Protein AF-A0A9N8ZQK0-F1 (afdb_monomer)

Radius of gyration: 20.4 Å; Cα contacts (8 Å, |Δi|>4): 125; chains: 1; bounding box: 47×30×60 Å

pLDDT: mean 81.69, std 15.4, range [37.31, 96.0]

InterPro domains:
  IPR012337 Ribonuclease H-like superfamily [SSF53098] (18-132)

Foldseek 3Di:
DVVVVVCVVPDPPLQPFQDAPPDDVLLVQLVVLLVCLVCVVVLLVVLVVCVVPDVVSVVVNVVCDPQVNLVSLLSNQVSVLVNVLNVQSRDPGDGPVNNVVSVVVSVVLCQQAPPDDPVGDRCHGPRNNVVCVVVVHDPVPHDDD

Nearest PDB structures (foldseek):
  2wu5-assembly1_H  TM=5.780E-01  e=5.320E+00  Escherichia coli
  2ap3-assembly1_A  TM=3.162E-01  e=5.622E+00  Staphylococcus aureus subsp. aureus MW2
  1i4t-assembly2_A-2  TM=3.809E-01  e=9.776E+00  Homo sapiens

Sequence (145 aa):
WYQLKQIQENSEYSDLNILNIVETRWLSWANVINNFHQIIEDVHSALIQHSDNNPIAKFLADSLDTEFYIFTKFLADILGTISSMIKIFQSDYVTLSETRHQLSMIIETITSDFIGTEFFEPYYGNHLSKFMNENLLTSSDLPED

Solvent-accessible surface area (backbone atoms only — not comparable to full-atom values): 8187 Å² total; per-residue (Å²): 116,76,64,62,57,53,49,61,76,68,44,97,54,81,74,52,65,59,78,57,64,89,79,54,74,60,50,58,49,28,51,53,42,48,52,46,63,71,45,47,65,61,52,40,54,53,23,55,76,40,22,92,85,29,71,65,33,31,54,52,34,71,61,64,37,72,64,50,51,50,52,44,25,44,51,30,34,56,31,46,54,51,37,55,54,52,52,55,53,44,38,98,78,34,38,58,69,57,50,52,52,52,50,50,52,51,51,51,47,50,30,47,26,72,65,27,56,100,90,39,78,42,65,40,35,73,53,32,35,49,51,30,61,78,68,75,53,55,82,87,72,50,88,80,135

Organism: NCBI:txid1117310

Mean predicted aligned error: 9.12 Å

Secondary structure (DSSP, 8-state):
-HHHHHHHHH-S-TT-PPPP----HHHHHHHHHHHHHHHHHHHHHHHHHHTTT-HHHHHHHHHS-HHHHHHHHHHHHHHHHHHHHHHHHTSS---HHHHHHHHHHHHHHHIIIII-BTTB-----HHHHHHHHHTT--GGGSPP-

Structure (mmCIF, N/CA/C/O backbone):
data_AF-A0A9N8ZQK0-F1
#
_entry.id   AF-A0A9N8ZQK0-F1
#
loop_
_atom_site.group_PDB
_atom_site.id
_atom_site.type_symbol
_atom_site.label_atom_id
_atom_site.label_alt_id
_atom_site.label_comp_id
_atom_site.label_asym_id
_atom_site.label_entity_id
_atom_site.label_seq_id
_atom_site.pdbx_PDB_ins_code
_atom_site.Cartn_x
_atom_site.Cartn_y
_atom_site.Cartn_z
_atom_site.occupancy
_atom_site.B_iso_or_equiv
_atom_site.auth_seq_id
_atom_site.auth_comp_id
_atom_site.auth_asym_id
_atom_site.auth_atom_id
_atom_site.pdbx_PDB_model_num
ATOM 1 N N . TRP A 1 1 ? -19.717 11.880 19.229 1.00 43.66 1 TRP A N 1
ATOM 2 C CA . TRP A 1 1 ? -18.973 11.545 20.462 1.00 43.66 1 TRP A CA 1
ATOM 3 C C . TRP A 1 1 ? -19.832 11.560 21.732 1.00 43.66 1 TRP A C 1
ATOM 5 O O . TRP A 1 1 ? -19.877 10.529 22.386 1.00 43.66 1 TRP A O 1
ATOM 15 N N . TYR A 1 2 ? -20.578 12.626 22.066 1.00 37.31 2 TYR A N 1
ATOM 16 C CA . TYR A 1 2 ? -21.385 12.683 23.310 1.00 37.31 2 TYR A CA 1
ATOM 17 C C . TYR A 1 2 ? -22.572 11.689 23.361 1.00 37.31 2 TYR A C 1
ATOM 19 O O . TYR A 1 2 ? -22.885 11.146 24.414 1.00 37.31 2 TYR A O 1
ATOM 27 N N . GLN A 1 3 ? -23.189 11.386 22.213 1.00 49.03 3 GLN A N 1
ATOM 28 C CA . GLN A 1 3 ? -24.361 10.499 22.140 1.00 49.03 3 GLN A CA 1
ATOM 29 C C . GLN A 1 3 ? -24.028 9.008 22.320 1.00 49.03 3 GLN A C 1
ATOM 31 O O . GLN A 1 3 ? -24.799 8.296 22.945 1.00 49.03 3 GLN A O 1
ATOM 36 N N . LEU A 1 4 ? -22.870 8.528 21.849 1.00 45.41 4 LEU A N 1
ATOM 37 C CA . LEU A 1 4 ? -22.491 7.109 21.985 1.00 45.41 4 LEU A CA 1
ATOM 38 C C . LEU A 1 4 ? -22.172 6.727 23.437 1.00 45.41 4 LEU A C 1
ATOM 40 O O . LEU A 1 4 ? -22.559 5.654 23.889 1.00 45.41 4 LEU A O 1
ATOM 44 N N . LYS A 1 5 ? -21.529 7.632 24.187 1.00 44.53 5 LYS A N 1
ATOM 45 C CA . LYS A 1 5 ? -21.224 7.421 25.608 1.00 44.53 5 LYS A CA 1
ATOM 46 C C . LYS A 1 5 ? -22.501 7.363 26.460 1.00 44.53 5 LYS A C 1
ATOM 48 O O . LYS A 1 5 ? -22.628 6.479 27.296 1.00 44.53 5 LYS A O 1
ATOM 53 N N . GLN A 1 6 ? -23.484 8.221 26.166 1.00 53.09 6 GLN A N 1
ATOM 54 C CA . GLN A 1 6 ? -24.805 8.180 26.809 1.00 53.09 6 GLN A CA 1
ATOM 55 C C . GLN A 1 6 ? -25.624 6.936 26.444 1.00 53.09 6 GLN A C 1
ATOM 57 O O . GLN A 1 6 ? -26.391 6.462 27.274 1.00 53.09 6 GLN A O 1
ATOM 62 N N . ILE A 1 7 ? -25.485 6.400 25.227 1.00 54.41 7 ILE A N 1
ATOM 63 C CA . ILE A 1 7 ? -26.158 5.152 24.835 1.00 54.41 7 ILE A CA 1
ATOM 64 C C . ILE A 1 7 ? -25.588 3.972 25.629 1.00 54.41 7 ILE A C 1
ATOM 66 O O . ILE A 1 7 ? -26.358 3.156 26.114 1.00 54.41 7 ILE A O 1
ATOM 70 N N . GLN A 1 8 ? -24.269 3.926 25.831 1.00 50.47 8 GLN A N 1
ATOM 71 C CA . GLN A 1 8 ? -23.611 2.859 26.589 1.00 50.47 8 GLN A CA 1
ATOM 72 C C . GLN A 1 8 ? -23.854 2.951 28.107 1.00 50.47 8 GLN A C 1
ATOM 74 O O . GLN A 1 8 ? -24.003 1.923 28.758 1.00 50.47 8 GLN A O 1
ATOM 79 N N . GLU A 1 9 ? -23.908 4.159 28.677 1.00 53.94 9 GLU A N 1
ATOM 80 C CA . GLU A 1 9 ? -24.176 4.366 30.112 1.00 53.94 9 GLU A CA 1
ATOM 81 C C . GLU A 1 9 ? -25.656 4.142 30.484 1.00 53.94 9 GLU A C 1
ATOM 83 O O . GLU A 1 9 ? -25.944 3.792 31.625 1.00 53.94 9 GLU A O 1
ATOM 88 N N . ASN A 1 10 ? -26.584 4.299 29.528 1.00 54.56 10 ASN A N 1
ATOM 89 C CA . ASN A 1 10 ? -28.026 4.119 29.748 1.00 54.56 10 ASN A CA 1
ATOM 90 C C . ASN A 1 10 ? -28.590 2.793 29.208 1.00 54.56 10 ASN A C 1
ATOM 92 O O . ASN A 1 10 ? -29.762 2.499 29.443 1.00 54.56 10 ASN A O 1
ATOM 96 N N . SER A 1 11 ? -27.819 2.004 28.456 1.00 48.56 11 SER A N 1
ATOM 97 C CA . SER A 1 11 ? -28.284 0.698 27.993 1.00 48.56 11 SER A CA 1
ATOM 98 C C . SER A 1 11 ? -28.005 -0.362 29.053 1.00 48.56 11 SER A C 1
ATOM 100 O O . SER A 1 11 ? -26.848 -0.674 29.319 1.00 48.56 11 SER A O 1
ATOM 102 N N . GLU A 1 12 ? -29.049 -1.008 29.571 1.00 50.06 12 GLU A N 1
ATOM 103 C CA . GLU A 1 12 ? -28.954 -2.234 30.388 1.00 50.06 12 GLU A CA 1
ATOM 104 C C . GLU A 1 12 ? -28.391 -3.448 29.608 1.00 50.06 12 GLU A C 1
ATOM 106 O O . GLU A 1 12 ? -28.382 -4.569 30.108 1.00 50.06 12 GLU A O 1
ATOM 111 N N . TYR A 1 13 ? -27.910 -3.241 28.379 1.00 50.16 13 TYR A N 1
ATOM 112 C CA . TYR A 1 13 ? -27.525 -4.276 27.431 1.00 50.16 13 TYR A CA 1
ATOM 113 C C . TYR A 1 13 ? -26.040 -4.140 27.076 1.00 50.16 13 TYR A C 1
ATOM 115 O O . TYR A 1 13 ? -25.676 -3.483 26.100 1.00 50.16 13 TYR A O 1
ATOM 123 N N . SER A 1 14 ? -25.175 -4.815 27.839 1.00 49.00 14 SER A N 1
ATOM 124 C CA . SER A 1 14 ? -23.782 -5.087 27.434 1.00 49.00 14 SER A CA 1
ATOM 125 C C . SER A 1 14 ? -23.685 -5.860 26.110 1.00 49.00 14 SER A C 1
ATOM 127 O O . SER A 1 14 ? -22.626 -5.883 25.486 1.00 49.00 14 SER A O 1
ATOM 129 N N . ASP A 1 15 ? -24.806 -6.443 25.679 1.00 50.56 15 ASP A N 1
ATOM 130 C CA . ASP A 1 15 ? -24.928 -7.403 24.582 1.00 50.56 15 ASP A CA 1
ATOM 131 C C . ASP A 1 15 ? -25.519 -6.772 23.306 1.00 50.56 15 ASP A C 1
ATOM 133 O O . ASP A 1 15 ? -26.081 -7.459 22.452 1.00 50.56 15 ASP A O 1
ATOM 137 N N . LEU A 1 16 ? -25.439 -5.443 23.171 1.00 50.22 16 LEU A N 1
ATOM 138 C CA . LEU A 1 16 ? -25.801 -4.748 21.934 1.00 50.22 16 LEU A CA 1
ATOM 139 C C . LEU A 1 16 ? -24.866 -5.192 20.798 1.00 50.22 16 LEU A C 1
ATOM 141 O O . LEU A 1 16 ? -23.731 -4.728 20.691 1.00 50.22 16 LEU A O 1
ATOM 145 N N . ASN A 1 17 ? -25.375 -6.093 19.957 1.00 52.97 17 ASN A N 1
ATOM 146 C CA . ASN A 1 17 ? -24.695 -6.597 18.769 1.00 52.97 17 ASN A CA 1
ATOM 147 C C . ASN A 1 17 ? -24.764 -5.563 17.638 1.00 52.97 17 ASN A C 1
ATOM 149 O O . ASN A 1 17 ? -25.846 -5.088 17.276 1.00 52.97 17 ASN A O 1
ATOM 153 N N . ILE A 1 18 ? -23.611 -5.231 17.060 1.00 56.91 18 ILE A N 1
ATOM 154 C CA . ILE A 1 18 ? -23.534 -4.410 15.847 1.00 56.91 18 ILE A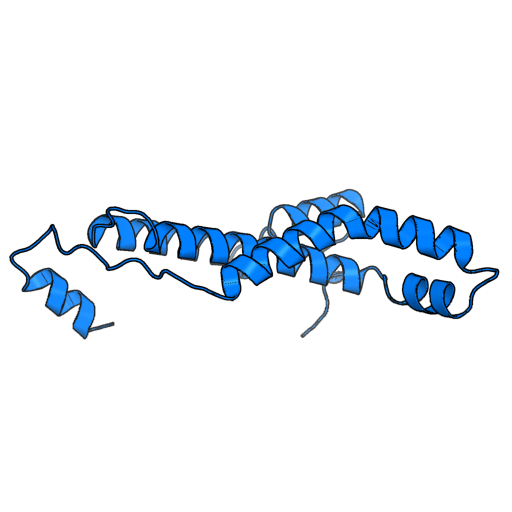 CA 1
ATOM 155 C C . ILE A 1 18 ? -23.920 -5.284 14.644 1.00 56.91 18 ILE A C 1
ATOM 157 O O . ILE A 1 18 ? -23.420 -6.394 14.495 1.00 56.91 18 ILE A O 1
ATOM 161 N N . LEU A 1 19 ? -24.824 -4.798 13.789 1.00 52.31 19 LEU A N 1
ATOM 162 C CA . LEU A 1 19 ? -25.199 -5.473 12.540 1.00 52.31 19 LEU A CA 1
ATOM 163 C C . LEU A 1 19 ? -24.041 -5.433 11.529 1.00 52.31 19 LEU A C 1
ATOM 165 O O . LEU A 1 19 ? -23.492 -4.362 11.264 1.00 52.31 19 LEU A O 1
ATOM 169 N N . ASN A 1 20 ? -23.732 -6.586 10.925 1.00 55.59 20 ASN A N 1
ATOM 170 C CA . ASN A 1 20 ? -22.669 -6.743 9.929 1.00 55.59 20 ASN A CA 1
ATOM 171 C C . ASN A 1 20 ? -22.806 -5.766 8.751 1.00 55.59 20 ASN A C 1
ATOM 173 O O . ASN A 1 20 ? -23.863 -5.651 8.125 1.00 55.59 20 ASN A O 1
ATOM 177 N N . ILE A 1 21 ? -21.697 -5.124 8.381 1.00 59.28 21 ILE A N 1
ATOM 178 C CA . ILE A 1 21 ? -21.609 -4.283 7.180 1.00 59.28 21 ILE A CA 1
ATOM 179 C C . ILE A 1 21 ? -21.304 -5.188 5.978 1.00 59.28 21 ILE A C 1
ATOM 181 O O . ILE A 1 21 ? -20.148 -5.458 5.679 1.00 59.28 21 ILE A O 1
ATOM 185 N N . VAL A 1 22 ? -22.328 -5.699 5.294 1.00 53.78 22 VAL A N 1
ATOM 186 C CA . VAL A 1 22 ? -22.175 -6.825 4.344 1.00 53.78 22 VAL A CA 1
ATOM 187 C C . VAL A 1 22 ? -21.419 -6.469 3.052 1.00 53.78 22 VAL A C 1
ATOM 189 O O . VAL A 1 22 ? -20.819 -7.346 2.440 1.00 53.78 22 VAL A O 1
ATOM 192 N N . GLU A 1 23 ? -21.339 -5.197 2.657 1.00 56.91 23 GLU A N 1
ATOM 193 C CA . GLU A 1 23 ? -20.611 -4.804 1.445 1.00 56.91 23 GLU A CA 1
ATOM 194 C C . GLU A 1 23 ? -19.816 -3.520 1.648 1.00 56.91 23 GLU A C 1
ATOM 196 O O . GLU A 1 23 ? -20.375 -2.443 1.858 1.00 56.91 23 GLU A O 1
ATOM 201 N N . THR A 1 24 ? -18.493 -3.606 1.518 1.00 64.75 24 THR A N 1
ATOM 202 C CA . THR A 1 24 ? -17.660 -2.410 1.425 1.00 64.75 24 THR A CA 1
ATOM 203 C C . THR A 1 24 ? -16.790 -2.492 0.179 1.00 64.75 24 THR A C 1
ATOM 205 O O . THR A 1 24 ? -15.950 -3.376 0.014 1.00 64.75 24 THR A O 1
ATOM 208 N N . ARG A 1 25 ? -16.972 -1.523 -0.724 1.00 76.06 25 ARG A N 1
ATOM 209 C CA . ARG A 1 25 ? -16.080 -1.313 -1.878 1.00 76.06 25 ARG A CA 1
ATOM 210 C C . ARG A 1 25 ? -14.610 -1.241 -1.438 1.00 76.06 25 ARG A C 1
ATOM 212 O O . ARG A 1 25 ? -13.734 -1.702 -2.157 1.00 76.06 25 ARG A O 1
ATOM 219 N N . TRP A 1 26 ? -14.372 -0.757 -0.223 1.00 76.44 26 TRP A N 1
ATOM 220 C CA . TRP A 1 26 ? -13.079 -0.698 0.450 1.00 76.44 26 TRP A CA 1
ATOM 221 C C . TRP A 1 26 ? -12.351 -2.044 0.560 1.00 76.44 26 TRP A C 1
ATOM 223 O O . TRP A 1 26 ? -11.153 -2.082 0.305 1.00 76.44 26 TRP A O 1
ATOM 233 N N . LEU A 1 27 ? -13.038 -3.157 0.850 1.00 80.44 27 LEU A N 1
ATOM 234 C CA . LEU A 1 27 ? -12.392 -4.480 0.887 1.00 80.44 27 LEU A CA 1
ATOM 235 C C . LEU A 1 27 ? -11.958 -4.952 -0.501 1.00 80.44 27 LEU A C 1
ATOM 237 O O . LEU A 1 27 ? -10.882 -5.524 -0.662 1.00 80.44 27 LEU A O 1
ATOM 241 N N . SER A 1 28 ? -12.776 -4.680 -1.520 1.00 83.00 28 SER A N 1
ATOM 242 C CA . SER A 1 28 ? -12.391 -4.961 -2.904 1.00 83.00 28 SER A CA 1
ATOM 243 C C . SER A 1 28 ? -11.167 -4.139 -3.308 1.00 83.00 28 SER A C 1
ATOM 245 O O . SER A 1 28 ? -10.274 -4.669 -3.960 1.00 83.00 28 SER A O 1
ATOM 247 N N . TRP A 1 29 ? -11.114 -2.865 -2.918 1.00 83.88 29 TRP A N 1
ATOM 248 C CA . TRP A 1 29 ? -9.978 -1.985 -3.194 1.00 83.88 29 TRP A CA 1
ATOM 249 C C . TRP A 1 29 ? -8.712 -2.445 -2.476 1.00 83.88 29 TRP A C 1
ATOM 251 O O . TRP A 1 29 ? -7.666 -2.546 -3.112 1.00 83.88 29 TRP A O 1
ATOM 261 N N . ALA A 1 30 ? -8.817 -2.805 -1.194 1.00 86.00 30 ALA A N 1
ATOM 262 C CA . ALA A 1 30 ? -7.705 -3.360 -0.432 1.00 86.00 30 ALA A CA 1
ATOM 263 C C . ALA A 1 30 ? -7.129 -4.609 -1.110 1.00 86.00 30 ALA A C 1
ATOM 265 O O . ALA A 1 30 ? -5.919 -4.710 -1.272 1.00 86.00 30 ALA A O 1
ATOM 266 N N . ASN A 1 31 ? -7.981 -5.515 -1.598 1.00 85.69 31 ASN A N 1
ATOM 267 C CA . ASN A 1 31 ? -7.526 -6.698 -2.330 1.00 85.69 31 ASN A CA 1
ATOM 268 C C . ASN A 1 31 ? -6.843 -6.351 -3.661 1.00 85.69 31 ASN A C 1
ATOM 270 O O . ASN A 1 31 ? -5.798 -6.918 -3.973 1.00 85.69 31 ASN A O 1
ATOM 274 N N . VAL A 1 32 ? -7.414 -5.435 -4.450 1.00 88.00 32 VAL A N 1
ATOM 275 C CA . VAL A 1 32 ? -6.839 -5.033 -5.746 1.00 88.00 32 VAL A CA 1
ATOM 276 C C . VAL A 1 32 ? -5.459 -4.410 -5.558 1.00 88.00 32 VAL A C 1
ATOM 278 O O . VAL A 1 32 ? -4.514 -4.836 -6.217 1.00 88.00 32 VAL A O 1
ATOM 281 N N . ILE A 1 33 ? -5.325 -3.458 -4.634 1.00 88.94 33 ILE A N 1
ATOM 282 C CA . ILE A 1 33 ? -4.043 -2.811 -4.340 1.00 88.94 33 ILE A CA 1
ATOM 283 C C . ILE A 1 33 ? -3.051 -3.810 -3.743 1.00 88.94 33 ILE A C 1
ATOM 285 O O . ILE A 1 33 ? -1.891 -3.823 -4.153 1.00 88.94 33 ILE A O 1
ATOM 289 N N . ASN A 1 34 ? -3.505 -4.693 -2.845 1.00 88.00 34 ASN A N 1
ATOM 290 C CA . ASN A 1 34 ? -2.658 -5.736 -2.274 1.00 88.00 34 ASN A CA 1
ATOM 291 C C . ASN A 1 34 ? -2.067 -6.663 -3.347 1.00 88.00 34 ASN A C 1
ATOM 293 O O . ASN A 1 34 ? -0.903 -7.042 -3.280 1.00 88.00 34 ASN A O 1
ATOM 297 N N . ASN A 1 35 ? -2.864 -7.027 -4.349 1.00 88.19 35 ASN A N 1
ATOM 298 C CA . ASN A 1 35 ? -2.387 -7.845 -5.461 1.00 88.19 35 ASN A CA 1
ATOM 299 C C . ASN A 1 35 ? -1.459 -7.045 -6.377 1.00 88.19 35 ASN A C 1
ATOM 301 O O . ASN A 1 35 ? -0.434 -7.558 -6.816 1.00 88.19 35 ASN A O 1
ATOM 305 N N . PHE A 1 36 ? -1.810 -5.789 -6.655 1.00 89.44 36 PHE A N 1
ATOM 306 C CA . PHE A 1 36 ? -1.038 -4.933 -7.543 1.00 89.44 36 PHE A CA 1
ATOM 307 C C . PHE A 1 36 ? 0.386 -4.697 -7.022 1.00 89.44 36 PHE A C 1
ATOM 309 O O . PHE A 1 36 ? 1.337 -4.919 -7.768 1.00 89.44 36 PHE A O 1
ATOM 316 N N . HIS A 1 37 ? 0.568 -4.347 -5.740 1.00 89.50 37 HIS A N 1
ATOM 317 C CA . HIS A 1 37 ? 1.915 -4.089 -5.197 1.00 89.50 37 HIS A CA 1
ATOM 318 C C . HIS A 1 37 ? 2.816 -5.331 -5.141 1.00 89.50 37 HIS A C 1
ATOM 320 O O . HIS A 1 37 ? 4.034 -5.173 -5.048 1.00 89.50 37 HIS A O 1
ATOM 326 N N . GLN A 1 38 ? 2.240 -6.539 -5.185 1.00 88.56 38 GLN A N 1
ATOM 327 C CA . GLN A 1 38 ? 2.994 -7.795 -5.219 1.00 88.56 38 GLN A CA 1
ATOM 328 C C . GLN A 1 38 ? 3.538 -8.102 -6.612 1.00 88.56 38 GLN A C 1
ATOM 330 O O . GLN A 1 38 ? 4.610 -8.681 -6.724 1.00 88.56 38 GLN A O 1
ATOM 335 N N . ILE A 1 39 ? 2.808 -7.723 -7.665 1.00 91.50 39 ILE A N 1
ATOM 336 C CA . ILE A 1 39 ? 3.176 -8.048 -9.051 1.00 91.50 39 ILE A CA 1
ATOM 337 C C . ILE A 1 39 ? 3.887 -6.898 -9.771 1.00 91.50 39 ILE A C 1
ATOM 339 O O . ILE A 1 39 ? 4.394 -7.087 -10.872 1.00 91.50 39 ILE A O 1
ATOM 343 N N . ILE A 1 40 ? 3.894 -5.690 -9.200 1.00 92.25 40 ILE A N 1
ATOM 344 C CA . ILE A 1 40 ? 4.348 -4.482 -9.902 1.00 92.25 40 ILE A CA 1
ATOM 345 C C . ILE A 1 40 ? 5.834 -4.522 -10.289 1.00 92.25 40 ILE A C 1
ATOM 347 O O . ILE A 1 40 ? 6.204 -3.990 -11.330 1.00 92.25 40 ILE A O 1
ATOM 351 N N . GLU A 1 41 ? 6.687 -5.191 -9.513 1.00 89.94 41 GLU A N 1
ATOM 352 C CA . GLU A 1 41 ? 8.114 -5.366 -9.833 1.00 89.94 41 GLU A CA 1
ATOM 353 C C . GLU A 1 41 ? 8.327 -6.307 -11.026 1.00 89.94 41 GLU A C 1
ATOM 355 O O . GLU A 1 41 ? 9.121 -6.008 -11.923 1.00 89.94 41 GLU A O 1
ATOM 360 N N . ASP A 1 42 ? 7.556 -7.394 -11.096 1.00 92.62 42 ASP A N 1
ATOM 361 C CA . ASP A 1 42 ? 7.559 -8.309 -12.241 1.00 92.62 42 ASP A CA 1
ATOM 362 C C . ASP A 1 42 ? 7.035 -7.608 -13.502 1.00 92.62 42 ASP A C 1
ATOM 364 O O . ASP A 1 42 ? 7.612 -7.733 -14.586 1.00 92.62 42 ASP A O 1
ATOM 368 N N . VAL A 1 43 ? 5.960 -6.822 -13.356 1.00 92.56 43 VAL A N 1
ATOM 369 C CA . VAL A 1 43 ? 5.398 -6.009 -14.443 1.00 92.56 43 VAL A CA 1
ATOM 370 C C . VAL A 1 43 ? 6.427 -4.998 -14.940 1.00 92.56 43 VAL A C 1
ATOM 372 O O . VAL A 1 43 ? 6.656 -4.917 -16.145 1.00 92.56 43 VAL A O 1
ATOM 375 N N . HIS A 1 44 ? 7.084 -4.262 -14.042 1.00 94.50 44 HIS A N 1
ATOM 376 C CA . HIS A 1 44 ? 8.105 -3.288 -14.418 1.00 94.50 44 HIS A CA 1
ATOM 377 C C . HIS A 1 44 ? 9.283 -3.958 -15.135 1.00 94.50 44 HIS A C 1
ATOM 379 O O . HIS A 1 44 ? 9.694 -3.511 -16.206 1.00 94.50 44 HIS A O 1
ATOM 385 N N . SER A 1 45 ? 9.757 -5.093 -14.620 1.00 93.38 45 SER A N 1
ATOM 386 C CA . SER A 1 45 ? 10.819 -5.879 -15.255 1.00 93.38 45 SER A CA 1
ATOM 387 C C . SER A 1 45 ? 10.449 -6.299 -16.681 1.00 93.38 45 SER A C 1
ATOM 389 O O . SER A 1 45 ? 11.262 -6.169 -17.599 1.00 93.38 45 SER A O 1
ATOM 391 N N . ALA A 1 46 ? 9.211 -6.752 -16.898 1.00 94.69 46 ALA A N 1
ATOM 392 C CA . ALA A 1 46 ? 8.712 -7.091 -18.229 1.00 94.69 46 ALA A CA 1
ATOM 393 C C . ALA A 1 46 ? 8.607 -5.859 -19.148 1.00 94.69 46 ALA A C 1
ATOM 395 O O . ALA A 1 46 ? 8.945 -5.936 -20.330 1.00 94.69 46 ALA A O 1
ATOM 396 N N . LEU A 1 47 ? 8.179 -4.707 -18.622 1.00 95.50 47 LEU A N 1
ATOM 397 C CA . LEU A 1 47 ? 8.110 -3.457 -19.385 1.00 95.50 47 LEU A CA 1
ATOM 398 C C . LEU A 1 47 ? 9.500 -2.998 -19.845 1.00 95.50 47 LEU A C 1
ATOM 400 O O . LEU A 1 47 ? 9.667 -2.672 -21.022 1.00 95.50 47 LEU A O 1
ATOM 404 N N . ILE A 1 48 ? 10.507 -3.055 -18.965 1.00 94.69 48 ILE A N 1
ATOM 405 C CA . ILE A 1 48 ? 11.901 -2.719 -19.294 1.00 94.69 48 ILE A CA 1
ATOM 406 C C . ILE A 1 48 ? 12.416 -3.611 -20.429 1.00 94.69 48 ILE A C 1
ATOM 408 O O . ILE A 1 48 ? 12.967 -3.096 -21.401 1.00 94.69 48 ILE A O 1
ATOM 412 N N . GLN A 1 49 ? 12.175 -4.926 -20.367 1.00 94.94 49 GLN A N 1
ATOM 413 C CA . GLN A 1 49 ? 12.607 -5.879 -21.404 1.00 94.94 49 GLN A CA 1
ATOM 414 C C . GLN A 1 49 ? 12.052 -5.564 -22.802 1.00 94.94 49 GLN A C 1
ATOM 416 O O . GLN A 1 49 ? 12.664 -5.918 -23.811 1.00 94.94 49 GLN A O 1
ATOM 421 N N . HIS A 1 50 ? 10.896 -4.904 -22.879 1.00 92.56 50 HIS A N 1
ATOM 422 C CA . HIS A 1 50 ? 10.241 -4.554 -24.138 1.00 92.56 50 HIS A CA 1
ATOM 423 C C . HIS A 1 50 ? 10.382 -3.074 -24.523 1.00 92.56 50 HIS A C 1
ATOM 425 O O . HIS A 1 50 ? 9.924 -2.685 -25.601 1.00 92.56 50 HIS A O 1
ATOM 431 N N . SER A 1 51 ? 11.022 -2.260 -23.682 1.00 92.25 51 SER A N 1
ATOM 432 C CA . SER A 1 51 ? 11.074 -0.799 -23.820 1.00 92.25 51 SER A CA 1
ATOM 433 C C . SER A 1 51 ? 11.789 -0.325 -25.092 1.00 92.25 51 SER A C 1
ATOM 435 O O . SER A 1 51 ? 11.334 0.625 -25.730 1.00 92.25 51 SER A O 1
ATOM 437 N N . ASP A 1 52 ? 12.832 -1.032 -25.533 1.00 90.00 52 ASP A N 1
ATOM 438 C CA . ASP A 1 52 ? 13.603 -0.675 -26.735 1.00 90.00 52 ASP A CA 1
ATOM 439 C C . ASP A 1 52 ? 12.786 -0.762 -28.033 1.00 90.00 52 ASP A C 1
ATOM 441 O O . ASP A 1 52 ? 13.042 -0.030 -28.989 1.00 90.00 52 ASP A O 1
ATOM 445 N N . ASN A 1 53 ? 11.782 -1.644 -28.070 1.00 92.25 53 ASN A N 1
ATOM 446 C CA . ASN A 1 53 ? 11.003 -1.944 -29.277 1.00 92.25 53 ASN A CA 1
ATOM 447 C C . ASN A 1 53 ? 9.539 -1.491 -29.185 1.00 92.25 53 ASN A C 1
ATOM 449 O O . ASN A 1 53 ? 8.793 -1.615 -30.159 1.00 92.25 53 ASN A O 1
ATOM 453 N N . ASN A 1 54 ? 9.103 -0.987 -28.029 1.00 95.12 54 ASN A N 1
ATOM 454 C CA . ASN A 1 54 ? 7.728 -0.571 -27.800 1.00 95.12 54 ASN A CA 1
ATOM 455 C C . ASN A 1 54 ? 7.688 0.753 -27.012 1.00 95.12 54 ASN A C 1
ATOM 457 O O . ASN A 1 54 ? 7.874 0.747 -25.793 1.00 95.12 54 ASN A O 1
ATOM 461 N N . PRO A 1 55 ? 7.372 1.883 -27.676 1.00 94.25 55 PRO A N 1
ATOM 462 C CA . PRO A 1 55 ? 7.284 3.192 -27.028 1.00 94.25 55 PRO A CA 1
ATOM 463 C C . PRO A 1 55 ? 6.289 3.254 -25.863 1.00 94.25 55 PRO A C 1
ATOM 465 O O . PRO A 1 55 ? 6.505 4.012 -24.924 1.00 94.25 55 PRO A O 1
ATOM 468 N N . ILE A 1 56 ? 5.218 2.451 -25.900 1.00 95.56 56 ILE A N 1
ATOM 469 C CA . ILE A 1 56 ? 4.245 2.367 -24.801 1.00 95.56 56 ILE A CA 1
ATOM 470 C C . ILE A 1 56 ? 4.869 1.641 -23.609 1.00 95.56 56 ILE A C 1
ATOM 472 O O . ILE A 1 56 ? 4.720 2.096 -22.481 1.00 95.56 56 ILE A O 1
ATOM 476 N N . ALA A 1 57 ? 5.591 0.541 -23.847 1.00 94.62 57 ALA A N 1
ATOM 477 C CA . ALA A 1 57 ? 6.276 -0.182 -22.776 1.00 94.62 57 ALA A CA 1
ATOM 478 C C . ALA A 1 57 ? 7.337 0.696 -22.105 1.00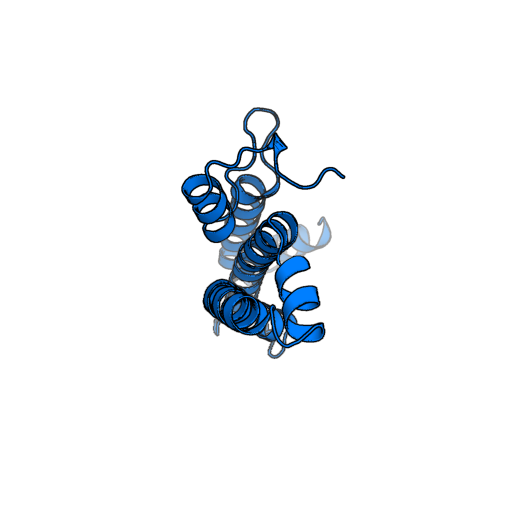 94.62 57 ALA A C 1
ATOM 480 O O . ALA A 1 57 ? 7.419 0.718 -20.882 1.00 94.62 57 ALA A O 1
ATOM 481 N N . LYS A 1 58 ? 8.079 1.477 -22.902 1.00 95.06 58 LYS A N 1
ATOM 482 C CA . LYS A 1 58 ? 9.026 2.470 -22.395 1.00 95.06 58 LYS A CA 1
ATOM 483 C C . LYS A 1 58 ? 8.342 3.538 -21.545 1.00 95.06 58 LYS A C 1
ATOM 485 O O . LYS A 1 58 ? 8.732 3.729 -20.406 1.00 95.06 58 LYS A O 1
ATOM 490 N N . PHE A 1 59 ? 7.290 4.171 -22.067 1.00 96.00 59 PHE A N 1
ATOM 491 C CA . PHE A 1 59 ? 6.533 5.181 -21.325 1.00 96.00 59 PHE A CA 1
ATOM 492 C C . PHE A 1 59 ? 6.005 4.649 -19.985 1.00 96.00 59 PHE A C 1
ATOM 494 O O . PHE A 1 59 ? 6.089 5.335 -18.970 1.00 96.00 59 PHE A O 1
ATOM 501 N N . LEU A 1 60 ? 5.470 3.425 -19.975 1.00 94.75 60 LEU A N 1
ATOM 502 C CA . LEU A 1 60 ? 4.962 2.801 -18.756 1.00 94.75 60 LEU A CA 1
ATOM 503 C C . LEU A 1 60 ? 6.085 2.455 -17.775 1.00 94.75 60 LEU A C 1
ATOM 505 O O . LEU A 1 60 ? 5.909 2.712 -16.594 1.00 94.75 60 LEU A O 1
ATOM 509 N N . ALA A 1 61 ? 7.218 1.917 -18.239 1.00 94.81 61 ALA A N 1
ATOM 510 C CA . ALA A 1 61 ? 8.381 1.671 -17.382 1.00 94.81 61 ALA A CA 1
ATOM 511 C C . ALA A 1 61 ? 8.891 2.975 -16.751 1.00 94.81 61 ALA A C 1
ATOM 513 O O . ALA A 1 61 ? 9.052 3.045 -15.540 1.00 94.81 61 ALA A O 1
ATOM 514 N N . ASP A 1 62 ? 9.033 4.030 -17.557 1.00 94.12 62 ASP A N 1
ATOM 515 C CA . ASP A 1 62 ? 9.473 5.350 -17.093 1.00 94.12 62 ASP A CA 1
ATOM 516 C C . ASP A 1 62 ? 8.485 5.971 -16.080 1.00 94.12 62 ASP A C 1
ATOM 518 O O . ASP A 1 62 ? 8.885 6.795 -15.266 1.00 94.12 62 ASP A O 1
ATOM 522 N N . SER A 1 63 ? 7.206 5.572 -16.113 1.00 93.69 63 SER A N 1
ATOM 523 C CA . SER A 1 63 ? 6.173 6.018 -15.161 1.00 93.69 63 SER A CA 1
ATOM 524 C C . SER A 1 63 ? 6.155 5.221 -13.848 1.00 93.69 63 SER A C 1
ATOM 526 O O . SER A 1 63 ? 5.495 5.635 -12.899 1.00 93.69 63 SER A O 1
ATOM 528 N N . LEU A 1 64 ? 6.819 4.062 -13.790 1.00 93.88 64 LEU A N 1
ATOM 529 C CA . LEU A 1 64 ? 6.981 3.262 -12.571 1.00 93.88 64 LEU A CA 1
ATOM 530 C C . LEU A 1 64 ? 8.262 3.689 -11.849 1.00 93.88 64 LEU A C 1
ATOM 532 O O . LEU A 1 64 ? 9.176 2.894 -11.629 1.00 93.88 64 LEU A O 1
ATOM 536 N N . ASP A 1 65 ? 8.335 4.973 -11.520 1.00 92.31 65 ASP A N 1
ATOM 537 C CA . ASP A 1 65 ? 9.448 5.559 -10.787 1.00 92.31 65 ASP A CA 1
ATOM 538 C C . ASP A 1 65 ? 9.354 5.293 -9.274 1.00 92.31 65 ASP A C 1
ATOM 540 O O . ASP A 1 65 ? 8.397 4.703 -8.762 1.00 92.31 65 ASP A O 1
ATOM 544 N N . THR A 1 66 ? 10.388 5.702 -8.538 1.00 92.56 66 THR A N 1
ATOM 545 C CA . THR A 1 66 ? 10.472 5.502 -7.085 1.00 92.56 66 THR A CA 1
ATOM 546 C C . THR A 1 66 ? 9.260 6.075 -6.347 1.00 92.56 66 THR A C 1
ATOM 548 O O . THR A 1 66 ? 8.759 5.436 -5.422 1.00 92.56 66 THR A O 1
ATOM 551 N N . GLU A 1 67 ? 8.759 7.237 -6.767 1.00 93.12 67 GLU A N 1
ATOM 552 C CA . GLU A 1 67 ? 7.584 7.878 -6.173 1.00 93.12 67 GLU A CA 1
ATOM 553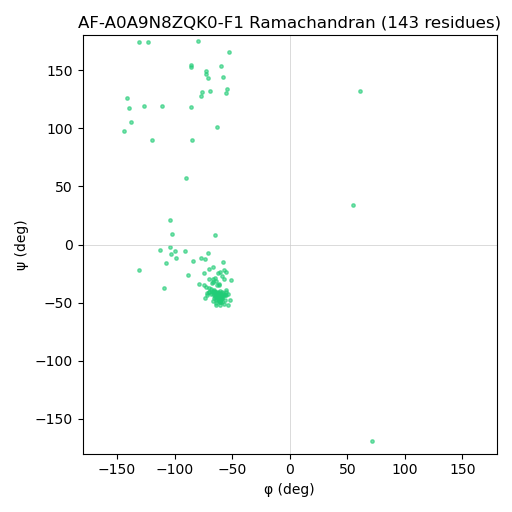 C C . GLU A 1 67 ? 6.329 7.016 -6.358 1.00 93.12 67 GLU A C 1
ATOM 555 O O . GLU A 1 67 ? 5.600 6.759 -5.393 1.00 93.12 67 GLU A O 1
ATOM 560 N N . PHE A 1 68 ? 6.117 6.469 -7.559 1.00 92.81 68 PHE A N 1
ATOM 561 C CA . PHE A 1 68 ? 5.020 5.540 -7.820 1.00 92.81 68 PHE A CA 1
ATOM 562 C C . PHE A 1 68 ? 5.079 4.305 -6.909 1.00 92.81 68 PHE A C 1
ATOM 564 O O . PHE A 1 68 ? 4.049 3.859 -6.3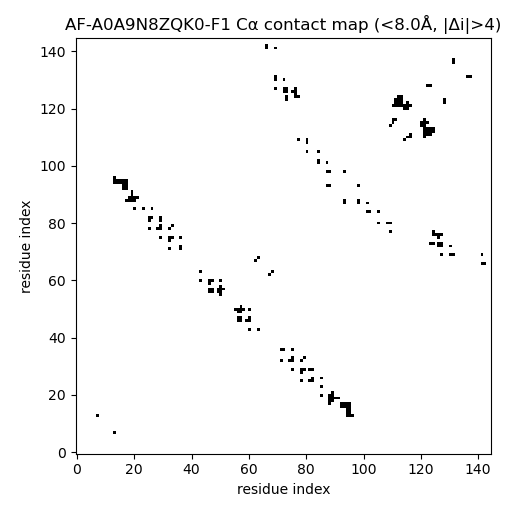81 1.00 92.81 68 PHE A O 1
ATOM 571 N N . TYR A 1 69 ? 6.276 3.745 -6.698 1.00 93.44 69 TYR A N 1
ATOM 572 C CA . TYR A 1 69 ? 6.465 2.619 -5.783 1.00 93.44 69 TYR A CA 1
ATOM 573 C C . TYR A 1 69 ? 6.150 2.997 -4.336 1.00 93.44 69 TYR A C 1
ATOM 575 O O . TYR A 1 69 ? 5.381 2.280 -3.691 1.00 93.44 69 TYR A O 1
ATOM 583 N N . ILE A 1 70 ? 6.679 4.122 -3.845 1.00 92.88 70 ILE A N 1
ATOM 584 C CA . ILE A 1 70 ? 6.394 4.637 -2.497 1.00 92.88 70 ILE A CA 1
ATOM 585 C C . ILE A 1 70 ? 4.882 4.763 -2.297 1.00 92.88 70 ILE A C 1
ATOM 587 O O . ILE A 1 70 ? 4.330 4.180 -1.360 1.00 92.88 70 ILE A O 1
ATOM 591 N N . PHE A 1 71 ? 4.197 5.438 -3.222 1.00 92.00 71 PHE A N 1
ATOM 592 C CA . PHE A 1 71 ? 2.753 5.638 -3.158 1.00 92.00 71 PHE A CA 1
ATOM 593 C C . PHE A 1 71 ? 1.988 4.311 -3.154 1.00 92.00 71 PHE A C 1
ATOM 595 O O . PHE A 1 71 ? 1.082 4.104 -2.348 1.00 92.00 71 PHE A O 1
ATOM 602 N N . THR A 1 72 ? 2.370 3.370 -4.018 1.00 93.19 72 THR A N 1
ATOM 603 C CA . THR A 1 72 ? 1.698 2.068 -4.119 1.00 93.19 72 THR A CA 1
ATOM 604 C C . THR A 1 72 ? 1.864 1.233 -2.845 1.00 93.19 72 THR A C 1
ATOM 606 O O . THR A 1 72 ? 0.903 0.597 -2.402 1.00 93.19 72 THR A O 1
ATOM 609 N N . LYS A 1 73 ? 3.056 1.235 -2.231 1.00 94.06 73 LYS A N 1
ATOM 610 C CA . LYS A 1 73 ? 3.314 0.512 -0.974 1.00 94.06 73 LYS A CA 1
ATOM 611 C C . LYS A 1 73 ? 2.586 1.175 0.201 1.00 94.06 73 LYS A C 1
ATOM 613 O O . LYS A 1 73 ? 1.934 0.469 0.966 1.00 94.06 73 LYS A O 1
ATOM 618 N N . PHE A 1 74 ? 2.581 2.509 0.264 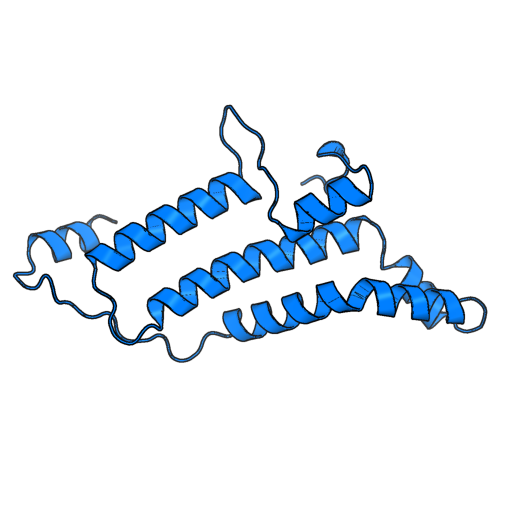1.00 92.62 74 PHE A N 1
ATOM 619 C CA . PHE A 1 74 ? 1.776 3.271 1.224 1.00 92.62 74 PHE A CA 1
ATOM 620 C C . PHE A 1 74 ? 0.281 2.925 1.120 1.00 92.62 74 PHE A C 1
ATOM 622 O O . PHE A 1 74 ? -0.366 2.621 2.125 1.00 92.62 74 PHE A O 1
ATOM 629 N N . LEU A 1 75 ? -0.269 2.901 -0.103 1.00 92.44 75 LEU A N 1
ATOM 630 C CA . LEU A 1 75 ? -1.666 2.536 -0.348 1.00 92.44 75 LEU A CA 1
ATOM 631 C C . LEU A 1 75 ? -1.984 1.114 0.121 1.00 92.44 75 LEU A C 1
ATOM 633 O O . LEU A 1 75 ? -3.064 0.872 0.662 1.00 92.44 75 LEU A O 1
ATOM 637 N N . ALA A 1 76 ? -1.065 0.173 -0.096 1.00 92.44 76 ALA A N 1
ATOM 638 C CA . ALA A 1 76 ? -1.230 -1.202 0.355 1.00 92.44 76 ALA A CA 1
ATOM 639 C C . ALA A 1 76 ? -1.309 -1.294 1.883 1.00 92.44 76 ALA A C 1
ATOM 641 O O . ALA A 1 76 ? -2.212 -1.953 2.403 1.00 92.44 76 ALA A O 1
ATOM 642 N N . ASP A 1 77 ? -0.420 -0.595 2.591 1.00 93.25 77 ASP A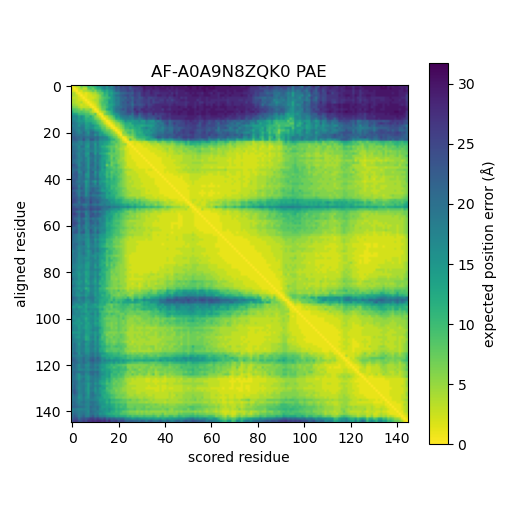 N 1
ATOM 643 C CA . ASP A 1 77 ? -0.398 -0.581 4.053 1.00 93.25 77 ASP A CA 1
ATOM 644 C C . ASP A 1 77 ? -1.679 0.043 4.634 1.00 93.25 77 ASP A C 1
ATOM 646 O O . ASP A 1 77 ? -2.359 -0.581 5.455 1.00 93.25 77 ASP A O 1
ATOM 650 N N . ILE A 1 78 ? -2.078 1.235 4.171 1.00 91.69 78 ILE A N 1
ATOM 651 C CA . ILE A 1 78 ? -3.250 1.929 4.731 1.00 91.69 78 ILE A CA 1
ATOM 652 C C . ILE A 1 78 ? -4.561 1.188 4.430 1.00 91.69 78 ILE A C 1
ATOM 654 O O . ILE A 1 78 ? -5.421 1.053 5.307 1.00 91.69 78 ILE A O 1
ATOM 658 N N . LEU A 1 79 ? -4.716 0.640 3.219 1.00 90.56 79 LEU A N 1
ATOM 659 C CA . LEU A 1 79 ? -5.894 -0.155 2.869 1.00 90.56 79 LEU A CA 1
ATOM 660 C C . LEU A 1 79 ? -5.910 -1.503 3.592 1.00 90.56 79 LEU A C 1
ATOM 662 O O . LEU A 1 79 ? -6.994 -2.003 3.899 1.00 90.56 79 LEU A O 1
ATOM 666 N N . GLY A 1 80 ? -4.743 -2.071 3.905 1.00 89.81 80 GLY A N 1
ATOM 667 C CA . GLY A 1 80 ? -4.614 -3.237 4.775 1.00 89.81 80 GLY A CA 1
ATOM 668 C C . GLY A 1 80 ? -5.202 -2.969 6.161 1.00 89.81 80 GLY A C 1
ATOM 669 O O . GLY A 1 80 ? -6.069 -3.720 6.620 1.00 89.81 80 GLY A O 1
ATOM 670 N N . THR A 1 81 ? -4.818 -1.852 6.782 1.00 88.88 81 THR A N 1
ATOM 671 C CA . THR A 1 81 ? -5.339 -1.416 8.088 1.00 88.88 81 THR A CA 1
ATOM 672 C C . THR A 1 81 ? -6.848 -1.159 8.049 1.00 88.88 81 THR A C 1
ATOM 674 O O . THR A 1 81 ? -7.589 -1.672 8.893 1.00 88.88 81 THR A O 1
ATOM 677 N N . ILE A 1 82 ? -7.344 -0.458 7.023 1.00 86.19 82 ILE A N 1
ATOM 678 C CA . ILE A 1 82 ? -8.786 -0.210 6.835 1.00 86.19 82 ILE A CA 1
ATOM 679 C C . ILE A 1 82 ? -9.554 -1.523 6.619 1.00 86.19 82 ILE A C 1
ATOM 681 O O . ILE A 1 82 ? -10.634 -1.717 7.178 1.00 86.19 82 ILE A O 1
ATOM 685 N N . SER A 1 83 ? -9.007 -2.455 5.837 1.00 86.56 83 SER A N 1
ATOM 686 C CA . SER A 1 83 ? -9.610 -3.773 5.616 1.00 86.56 83 SER A CA 1
ATOM 687 C C . SER A 1 83 ? -9.732 -4.558 6.924 1.00 86.56 83 SER A C 1
ATOM 689 O O . SER A 1 83 ? -10.784 -5.143 7.188 1.00 86.56 83 SER A O 1
ATOM 691 N N . SER A 1 84 ? -8.694 -4.549 7.765 1.00 84.69 84 SER A N 1
ATOM 692 C CA . SER A 1 84 ? -8.731 -5.184 9.088 1.00 84.69 84 SER A CA 1
ATOM 693 C C . SER A 1 84 ? -9.824 -4.583 9.971 1.00 84.69 84 SER A C 1
ATOM 695 O O . SER A 1 84 ? -10.614 -5.330 10.549 1.00 84.69 84 SER A O 1
ATOM 697 N N . MET A 1 85 ? -9.953 -3.250 9.985 1.00 83.31 85 MET A N 1
ATOM 698 C CA . MET A 1 85 ? -11.039 -2.554 10.680 1.00 83.31 85 MET A CA 1
ATOM 699 C C . MET A 1 85 ? -12.413 -3.018 10.199 1.00 83.31 85 MET A C 1
ATOM 701 O O . MET A 1 85 ? -13.255 -3.402 11.005 1.00 83.31 85 MET A O 1
ATOM 705 N N . ILE A 1 86 ? -12.645 -3.026 8.888 1.00 80.56 86 ILE A N 1
ATOM 706 C CA . ILE A 1 86 ? -13.937 -3.426 8.322 1.00 80.56 86 ILE A CA 1
ATOM 707 C C . ILE A 1 86 ? -14.279 -4.871 8.694 1.00 80.56 86 ILE A C 1
ATOM 709 O O . ILE A 1 86 ? -15.418 -5.140 9.069 1.00 80.56 86 ILE A O 1
ATOM 713 N N . LYS A 1 87 ? -13.310 -5.791 8.623 1.00 78.44 87 LYS A N 1
ATOM 714 C CA . LYS A 1 87 ? -13.525 -7.207 8.957 1.00 78.44 87 LYS A CA 1
ATOM 715 C C . LYS A 1 87 ? -13.955 -7.405 10.409 1.00 78.44 87 LYS A C 1
ATOM 717 O O . LYS A 1 87 ? -14.790 -8.265 10.669 1.00 78.44 87 LYS A O 1
ATOM 722 N N . ILE A 1 88 ? -13.450 -6.589 11.336 1.00 78.12 88 ILE A N 1
ATOM 723 C CA . ILE A 1 88 ? -13.891 -6.602 12.739 1.00 78.12 88 ILE A CA 1
ATOM 724 C C . ILE A 1 88 ? -15.388 -6.278 12.823 1.00 78.12 88 ILE A C 1
ATOM 726 O O . ILE A 1 88 ? -16.142 -7.044 13.416 1.00 78.12 88 ILE A O 1
ATOM 730 N N . PHE A 1 89 ? -15.839 -5.216 12.146 1.00 72.00 89 PHE A N 1
ATOM 731 C CA . PHE A 1 89 ? -17.256 -4.821 12.077 1.00 72.00 89 PHE A CA 1
ATOM 732 C C . PHE A 1 89 ? -18.144 -5.748 11.227 1.00 72.00 89 PHE A C 1
ATOM 734 O O . PHE A 1 89 ? -19.360 -5.566 11.186 1.00 72.00 89 PHE A O 1
ATOM 741 N N . GLN A 1 90 ? -17.551 -6.712 10.524 1.00 72.88 90 GLN A N 1
ATOM 742 C CA . GLN A 1 90 ? -18.251 -7.767 9.790 1.00 72.88 90 GLN A CA 1
ATOM 743 C C . GLN A 1 90 ? -18.297 -9.098 10.548 1.00 72.88 90 GLN A C 1
ATOM 745 O O . GLN A 1 90 ? -18.893 -10.047 10.041 1.00 72.88 90 GLN A O 1
ATOM 750 N N . SER A 1 91 ? -17.635 -9.207 11.703 1.00 73.31 91 SER A N 1
ATOM 751 C CA . SER A 1 91 ? -17.604 -10.462 12.450 1.00 73.31 91 SER A CA 1
ATOM 752 C C . SER A 1 91 ? -18.959 -10.775 13.089 1.00 73.31 91 SER A C 1
ATOM 754 O O . SER A 1 91 ? -19.662 -9.883 13.553 1.00 73.31 91 SER A O 1
ATOM 756 N N . ASP A 1 92 ? -19.317 -12.061 13.119 1.00 62.16 92 ASP A N 1
ATOM 757 C CA . ASP A 1 92 ? -20.670 -12.537 13.451 1.00 62.16 92 ASP A CA 1
ATOM 758 C C . ASP A 1 92 ? -21.192 -12.092 14.831 1.00 62.16 92 ASP A C 1
ATOM 760 O O . ASP A 1 92 ? -22.403 -12.053 15.046 1.00 62.16 92 ASP A O 1
ATOM 764 N N . TYR A 1 93 ? -20.294 -11.743 15.760 1.00 62.91 93 TYR A N 1
ATOM 765 C CA . TYR A 1 93 ? -20.628 -11.287 17.108 1.00 62.91 93 TYR A CA 1
ATOM 766 C C . TYR A 1 93 ? -19.648 -10.210 17.580 1.00 62.91 93 TYR A C 1
ATOM 768 O O . TYR A 1 93 ? -18.575 -10.515 18.100 1.00 62.91 93 TYR A O 1
ATOM 776 N N . VAL A 1 94 ? -20.035 -8.941 17.443 1.00 65.75 94 VAL A N 1
ATOM 777 C CA . VAL A 1 94 ? -19.262 -7.802 17.954 1.00 65.75 94 VAL A CA 1
ATOM 778 C C . VAL A 1 94 ? -20.005 -7.145 19.110 1.00 65.75 94 VAL A C 1
ATOM 780 O O . VAL A 1 94 ? -21.094 -6.600 18.922 1.00 65.75 94 VAL A O 1
ATOM 783 N N . THR A 1 95 ? -19.385 -7.125 20.291 1.00 69.56 95 THR A N 1
ATOM 784 C CA . THR A 1 95 ? -19.860 -6.316 21.422 1.00 69.56 95 THR A CA 1
ATOM 785 C C . THR A 1 95 ? -19.306 -4.892 21.341 1.00 69.56 95 THR A C 1
ATOM 787 O O . THR A 1 95 ? -18.233 -4.636 20.782 1.00 69.56 95 THR A O 1
ATOM 790 N N . LEU A 1 96 ? -20.008 -3.931 21.945 1.00 68.12 96 LEU A N 1
ATOM 791 C CA . LEU A 1 96 ? -19.548 -2.537 22.009 1.00 68.12 96 LEU A CA 1
ATOM 792 C C . LEU A 1 96 ? -18.211 -2.378 22.754 1.00 68.12 96 LEU A C 1
ATOM 794 O O . LEU A 1 96 ? -17.403 -1.520 22.396 1.00 68.12 96 LEU A O 1
ATOM 798 N N . SER A 1 97 ? -17.957 -3.191 23.786 1.00 74.06 97 SER A N 1
ATOM 799 C CA . SER A 1 97 ? -16.681 -3.164 24.511 1.00 74.06 97 SER A CA 1
ATOM 800 C C . SER A 1 97 ? -15.518 -3.633 23.641 1.00 74.06 97 SER A C 1
ATOM 802 O O . SER A 1 97 ? -14.471 -2.986 23.650 1.00 74.06 97 SER A O 1
ATOM 804 N N . GLU A 1 98 ? -15.723 -4.701 22.864 1.00 74.81 98 GLU A N 1
ATOM 805 C CA . GLU A 1 98 ? -14.724 -5.222 21.927 1.00 74.81 98 GLU A CA 1
ATOM 806 C C . GLU A 1 98 ? -14.461 -4.209 20.812 1.00 74.81 98 GLU A C 1
ATOM 808 O O . GLU A 1 98 ? -13.320 -3.840 20.553 1.00 74.81 98 GLU A O 1
ATOM 813 N N . THR A 1 99 ? -15.528 -3.640 20.247 1.00 75.38 99 THR A N 1
ATOM 814 C CA . THR A 1 99 ? -15.443 -2.570 19.242 1.00 75.38 99 THR A CA 1
ATOM 815 C C . THR A 1 99 ? -14.562 -1.418 19.707 1.00 75.38 99 THR A C 1
ATOM 817 O O . THR A 1 99 ? -13.707 -0.944 18.964 1.00 75.38 99 THR A O 1
ATOM 820 N N . ARG A 1 100 ? -14.767 -0.946 20.943 1.00 78.19 100 ARG A N 1
ATOM 821 C CA . ARG A 1 100 ? -13.995 0.171 21.494 1.00 78.19 100 ARG A CA 1
ATOM 822 C C . ARG A 1 100 ? -12.512 -0.171 21.575 1.00 78.19 100 ARG A C 1
ATOM 824 O O . ARG A 1 100 ? -11.691 0.662 21.212 1.00 78.19 100 ARG A O 1
ATOM 831 N N . HIS A 1 101 ? -12.183 -1.371 22.049 1.00 82.31 101 HIS A N 1
ATOM 832 C CA . HIS A 1 101 ? -10.799 -1.820 22.144 1.00 82.31 101 HIS A CA 1
ATOM 833 C C . HIS A 1 101 ? -10.141 -1.920 20.761 1.00 82.31 101 HIS A C 1
ATOM 835 O O . HIS A 1 101 ? -9.067 -1.363 20.551 1.00 82.31 101 HIS A O 1
ATOM 841 N N . GLN A 1 102 ? -10.830 -2.537 19.802 1.00 83.38 102 GLN A N 1
ATOM 842 C CA . GLN A 1 102 ? -10.361 -2.684 18.426 1.00 83.38 102 GLN A CA 1
ATOM 843 C C . GLN A 1 102 ? -10.135 -1.330 17.741 1.00 83.38 102 GLN A C 1
ATOM 845 O O . GLN A 1 102 ? -9.102 -1.116 17.113 1.00 83.38 102 GLN A O 1
ATOM 850 N N . LEU A 1 103 ? -11.058 -0.378 17.914 1.00 83.75 103 LEU A N 1
ATOM 851 C CA . LEU A 1 103 ? -10.896 0.987 17.408 1.00 83.75 103 LEU A CA 1
ATOM 852 C C . LEU A 1 103 ? -9.673 1.685 18.006 1.00 83.75 103 LEU A C 1
ATOM 854 O O . LEU A 1 103 ? -8.948 2.349 17.271 1.00 83.75 103 LEU A O 1
ATOM 858 N N . SER A 1 104 ? -9.433 1.535 19.311 1.00 88.19 104 SER A N 1
ATOM 859 C CA . SER A 1 104 ? -8.233 2.083 19.951 1.00 88.19 104 SER A CA 1
ATOM 860 C C . SER A 1 104 ? -6.959 1.503 19.341 1.00 88.19 104 SER A C 1
ATOM 862 O O . SER A 1 104 ? -6.086 2.278 18.966 1.00 88.19 104 SER A O 1
ATOM 864 N N . MET A 1 105 ? -6.890 0.182 19.146 1.00 88.88 105 MET A N 1
ATOM 865 C CA . MET A 1 105 ? -5.733 -0.448 18.501 1.00 88.88 105 MET A CA 1
ATOM 866 C C . MET A 1 105 ? -5.524 0.058 17.071 1.00 88.88 105 MET A C 1
ATOM 868 O O . MET A 1 105 ? -4.406 0.380 16.699 1.00 88.88 105 MET A O 1
ATOM 872 N N . ILE A 1 106 ? -6.589 0.192 16.276 1.00 88.75 106 ILE A N 1
ATOM 873 C CA . ILE A 1 106 ? -6.485 0.706 14.901 1.00 88.75 106 ILE A CA 1
ATOM 874 C C . ILE A 1 106 ? -5.997 2.156 14.885 1.00 88.75 106 ILE A C 1
ATOM 876 O O . ILE A 1 106 ? -5.180 2.512 14.040 1.00 88.75 106 ILE A O 1
ATOM 880 N N . ILE A 1 107 ? -6.478 2.996 15.805 1.00 89.00 107 ILE A N 1
ATOM 881 C CA . ILE A 1 107 ? -6.010 4.382 15.934 1.00 89.00 107 ILE A CA 1
ATOM 882 C C . ILE A 1 107 ? -4.524 4.407 16.291 1.00 89.00 107 ILE A C 1
ATOM 884 O O . ILE A 1 107 ? -3.774 5.172 15.687 1.00 89.00 107 ILE A O 1
ATOM 888 N N . GLU A 1 108 ? -4.092 3.572 17.235 1.00 90.75 108 GLU A N 1
ATOM 889 C CA . GLU A 1 108 ? -2.680 3.436 17.603 1.00 90.75 108 GLU A CA 1
ATOM 890 C C . GLU A 1 108 ? -1.835 2.969 16.414 1.00 90.75 108 GLU A C 1
ATOM 892 O O . GLU A 1 108 ? -0.805 3.580 16.141 1.00 90.75 108 GLU A O 1
ATOM 897 N N . THR A 1 109 ? -2.297 1.974 15.648 1.00 90.50 109 THR A N 1
A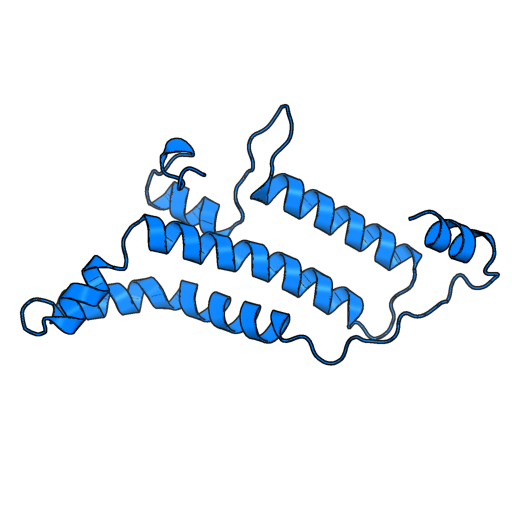TOM 898 C CA . THR A 1 109 ? -1.636 1.513 14.418 1.00 90.50 109 THR A CA 1
ATOM 899 C C . THR A 1 109 ? -1.535 2.628 13.384 1.00 90.50 109 THR A C 1
ATOM 901 O O . THR A 1 109 ? -0.449 2.893 12.889 1.00 90.50 109 THR A O 1
ATOM 904 N N . ILE A 1 110 ? -2.630 3.337 13.083 1.00 90.75 110 ILE A N 1
ATOM 905 C CA . ILE A 1 110 ? -2.602 4.438 12.107 1.00 90.75 110 ILE A CA 1
ATOM 906 C C . ILE A 1 110 ? -1.636 5.537 12.557 1.00 90.75 110 ILE A C 1
ATOM 908 O O . ILE A 1 110 ? -0.887 6.081 11.748 1.00 90.75 110 ILE A O 1
ATOM 912 N N . THR A 1 111 ? -1.654 5.852 13.852 1.00 90.62 111 THR A N 1
ATOM 913 C CA . THR A 1 111 ? -0.784 6.875 14.428 1.00 90.62 111 THR A CA 1
ATOM 914 C C . THR A 1 111 ? 0.675 6.455 14.311 1.00 90.62 111 THR A C 1
ATOM 916 O O . THR A 1 111 ? 1.467 7.195 13.749 1.00 90.62 111 THR A O 1
ATOM 919 N N . SER A 1 112 ? 1.022 5.253 14.769 1.00 91.56 112 SER A N 1
ATOM 920 C CA . SER A 1 112 ? 2.377 4.697 14.689 1.00 91.56 112 SER A CA 1
ATOM 921 C C . SER A 1 112 ? 2.893 4.605 13.252 1.00 91.56 112 SER A C 1
ATOM 923 O O . SER A 1 112 ? 4.024 4.997 12.973 1.00 91.56 112 SER A O 1
ATOM 925 N N . ASP A 1 113 ? 2.068 4.104 12.335 1.00 91.00 113 ASP A N 1
ATOM 926 C CA . ASP A 1 113 ? 2.538 3.693 11.014 1.00 91.00 113 ASP A CA 1
ATOM 927 C C . ASP A 1 113 ? 2.513 4.832 9.996 1.00 91.00 113 ASP A C 1
ATOM 929 O O . ASP A 1 113 ? 3.292 4.797 9.049 1.00 91.00 113 ASP A O 1
ATOM 933 N N . PHE A 1 114 ? 1.649 5.840 10.156 1.00 89.50 114 PHE A N 1
ATOM 934 C CA . PHE A 1 114 ? 1.449 6.852 9.108 1.00 89.50 114 PHE A CA 1
ATOM 935 C C . PHE A 1 114 ? 1.507 8.304 9.579 1.00 89.50 114 PHE A C 1
ATOM 937 O O . PHE A 1 114 ? 1.729 9.175 8.747 1.00 89.50 114 PHE A O 1
ATOM 944 N N . ILE A 1 115 ? 1.289 8.590 10.867 1.00 88.94 115 ILE A N 1
ATOM 945 C CA . ILE A 1 115 ? 1.227 9.977 11.370 1.00 88.94 115 ILE A CA 1
ATOM 946 C C . ILE A 1 115 ? 2.451 10.326 12.222 1.00 88.94 115 ILE A C 1
ATOM 948 O O . ILE A 1 115 ? 2.943 11.448 12.173 1.00 88.94 115 ILE A O 1
ATOM 952 N N . GLY A 1 116 ? 2.937 9.377 13.017 1.00 86.38 116 GLY A N 1
ATOM 953 C CA . GLY A 1 116 ? 3.886 9.638 14.087 1.00 86.38 116 GLY A CA 1
ATOM 954 C C . GLY A 1 116 ? 3.247 10.369 15.273 1.00 86.38 116 GLY A C 1
ATOM 955 O O . GLY A 1 116 ? 2.028 10.500 15.411 1.00 86.38 116 GLY A O 1
ATOM 956 N N . THR A 1 117 ? 4.100 10.836 16.172 1.00 86.25 117 THR A N 1
ATOM 957 C CA . THR A 1 117 ? 3.762 11.664 17.333 1.00 86.25 117 THR A CA 1
ATOM 958 C C . THR A 1 117 ? 4.696 12.870 17.376 1.00 86.25 117 THR A C 1
ATOM 960 O O . THR A 1 117 ? 5.678 12.924 16.646 1.00 86.25 117 THR A O 1
ATOM 963 N N . GLU A 1 118 ? 4.465 13.804 18.299 1.00 86.62 118 GLU A N 1
ATOM 964 C CA . GLU A 1 118 ? 5.368 14.948 18.515 1.00 86.62 118 GLU A CA 1
ATOM 965 C C . GLU A 1 118 ? 6.831 14.535 18.795 1.00 86.62 118 GLU A C 1
ATOM 967 O O . GLU A 1 118 ? 7.751 15.311 18.555 1.00 86.62 118 GLU A O 1
ATOM 972 N N . PHE A 1 119 ? 7.058 13.312 19.289 1.00 87.75 119 PHE A N 1
ATOM 973 C CA . PHE A 1 119 ? 8.384 12.822 19.681 1.00 87.75 119 PHE A CA 1
ATOM 974 C C . PHE A 1 119 ? 8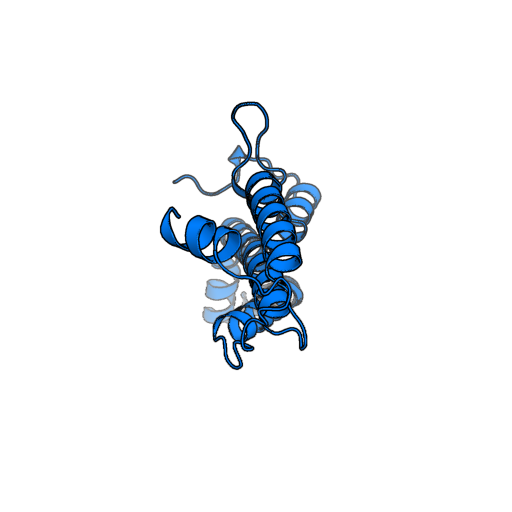.979 11.786 18.725 1.00 87.75 119 PHE A C 1
ATOM 976 O O . PHE A 1 119 ? 10.171 11.494 18.820 1.00 87.75 119 PHE A O 1
ATOM 983 N N . PHE A 1 120 ? 8.164 11.199 17.850 1.00 86.31 120 PHE A N 1
ATOM 984 C CA . PHE A 1 120 ? 8.557 10.072 17.010 1.00 86.31 120 PHE A CA 1
ATOM 985 C C . PHE A 1 120 ? 7.947 10.216 15.624 1.00 86.31 120 PHE A C 1
ATOM 987 O O . PHE A 1 120 ? 6.730 10.320 15.506 1.00 86.31 120 PHE A O 1
ATOM 994 N N . GLU A 1 121 ? 8.786 10.156 14.596 1.00 87.25 121 GLU A N 1
ATOM 995 C CA . GLU A 1 121 ? 8.343 10.014 13.208 1.00 87.25 121 GLU A CA 1
ATOM 996 C C . GLU A 1 121 ? 7.537 8.716 13.020 1.00 87.25 121 GLU A C 1
ATOM 998 O O . GLU A 1 121 ? 7.745 7.754 13.774 1.00 87.25 121 GLU A O 1
ATOM 1003 N N . PRO A 1 122 ? 6.627 8.657 12.031 1.00 89.19 122 PRO A N 1
ATOM 1004 C CA . PRO A 1 122 ? 5.945 7.418 11.693 1.00 89.19 122 PRO A CA 1
ATOM 1005 C C . PRO A 1 122 ? 6.951 6.326 11.318 1.00 89.19 122 PRO A C 1
ATOM 1007 O O . PRO A 1 122 ? 7.977 6.574 10.683 1.00 89.19 122 PRO A O 1
ATOM 1010 N N . TYR A 1 123 ? 6.634 5.088 11.688 1.00 90.00 123 TYR A N 1
ATOM 1011 C CA . TYR A 1 123 ? 7.474 3.931 11.368 1.00 90.00 123 TYR A CA 1
ATOM 1012 C C . TYR A 1 123 ? 7.334 3.467 9.917 1.00 90.00 123 TYR A C 1
ATOM 1014 O O . TYR A 1 123 ? 8.159 2.669 9.460 1.00 90.00 123 TYR A O 1
ATOM 1022 N N . TYR A 1 124 ? 6.325 3.999 9.216 1.00 88.94 124 TYR A N 1
ATOM 1023 C CA . TYR A 1 124 ? 5.866 3.580 7.899 1.00 88.94 124 TYR A CA 1
ATOM 1024 C C . TYR A 1 124 ? 5.378 2.127 7.932 1.00 88.94 124 TYR A C 1
ATOM 1026 O O . TYR A 1 124 ? 6.014 1.245 8.505 1.00 88.94 124 TYR A O 1
ATOM 1034 N N . GLY A 1 125 ? 4.202 1.863 7.362 1.00 89.75 125 GLY A N 1
ATOM 1035 C CA . GLY A 1 125 ? 3.627 0.517 7.357 1.00 89.75 125 GLY A CA 1
ATOM 1036 C C . GLY A 1 125 ? 4.589 -0.551 6.809 1.00 89.75 125 GLY A C 1
ATOM 1037 O O . GLY A 1 125 ? 5.621 -0.257 6.201 1.00 89.75 125 GLY A O 1
ATOM 1038 N N . ASN A 1 126 ? 4.267 -1.825 7.035 1.00 91.75 126 ASN A N 1
ATOM 1039 C CA . ASN A 1 126 ? 5.182 -2.937 6.758 1.00 91.75 126 ASN A CA 1
ATOM 1040 C C . ASN A 1 126 ? 5.727 -2.953 5.320 1.00 91.75 126 ASN A C 1
ATOM 1042 O O . ASN A 1 126 ? 6.908 -3.244 5.114 1.00 91.75 126 ASN A O 1
ATOM 1046 N N . HIS A 1 127 ? 4.881 -2.690 4.322 1.00 93.12 127 HIS A N 1
ATOM 1047 C CA . HIS A 1 127 ? 5.281 -2.735 2.919 1.00 93.12 127 HIS A CA 1
ATOM 1048 C C . HIS A 1 127 ? 6.155 -1.542 2.540 1.00 93.12 127 HIS A C 1
ATOM 1050 O O . HIS A 1 127 ? 7.189 -1.740 1.897 1.00 93.12 127 HIS A O 1
ATOM 1056 N N . LEU A 1 128 ? 5.770 -0.330 2.945 1.00 93.50 128 LEU A N 1
ATOM 1057 C CA . LEU A 1 128 ? 6.534 0.881 2.670 1.00 93.50 128 LEU A CA 1
ATOM 1058 C C . LEU A 1 128 ? 7.874 0.867 3.408 1.00 93.50 128 LEU A C 1
ATOM 1060 O O . LEU A 1 128 ? 8.911 1.050 2.778 1.00 93.50 128 LEU A O 1
ATOM 1064 N N . SER A 1 129 ? 7.875 0.563 4.706 1.00 93.62 129 SER A N 1
ATOM 1065 C CA . SER A 1 129 ? 9.095 0.487 5.515 1.00 93.62 129 SER A CA 1
ATOM 1066 C C . SER A 1 129 ? 10.081 -0.532 4.948 1.00 93.62 129 SER A C 1
ATOM 1068 O O . SER A 1 129 ? 11.271 -0.247 4.794 1.00 93.62 129 SER A O 1
ATOM 1070 N N . LYS A 1 130 ? 9.598 -1.713 4.543 1.00 94.12 130 LYS A N 1
ATOM 1071 C CA . LYS A 1 130 ? 10.439 -2.712 3.878 1.00 94.12 130 LYS A CA 1
ATOM 1072 C C . LYS A 1 130 ? 11.026 -2.178 2.567 1.00 94.12 130 LYS A C 1
ATOM 1074 O O . LYS A 1 130 ? 12.234 -2.283 2.376 1.00 94.12 130 LYS A O 1
ATOM 1079 N N . PHE A 1 131 ? 10.198 -1.592 1.702 1.00 94.25 131 PHE A N 1
ATOM 1080 C CA . PHE A 1 131 ? 10.649 -1.045 0.421 1.00 94.25 131 PHE A CA 1
ATOM 1081 C C . PHE A 1 131 ? 11.702 0.053 0.609 1.00 94.25 131 PHE A C 1
ATOM 1083 O O . PHE A 1 131 ? 12.730 0.034 -0.066 1.00 94.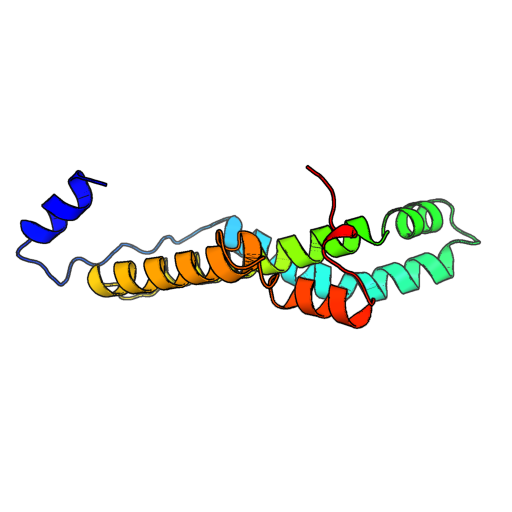25 131 PHE A O 1
ATOM 1090 N N . MET A 1 132 ? 11.490 0.968 1.557 1.00 94.25 132 MET A N 1
ATOM 1091 C CA . MET A 1 132 ? 12.452 2.024 1.874 1.00 94.25 132 MET A CA 1
ATOM 1092 C C . MET A 1 132 ? 13.784 1.445 2.354 1.00 94.25 132 MET A C 1
ATOM 1094 O O . MET A 1 132 ? 14.833 1.830 1.846 1.00 94.25 132 MET A O 1
ATOM 1098 N N . ASN A 1 133 ? 13.753 0.461 3.258 1.00 93.75 133 ASN A N 1
ATOM 1099 C CA . ASN A 1 133 ? 14.962 -0.195 3.757 1.00 93.75 133 ASN A CA 1
ATOM 1100 C C . ASN A 1 133 ? 15.741 -0.926 2.651 1.00 93.75 133 ASN A C 1
ATOM 1102 O O . ASN A 1 133 ? 16.964 -0.821 2.585 1.00 93.75 133 ASN A O 1
ATOM 1106 N N . GLU A 1 134 ? 15.048 -1.659 1.776 1.00 94.75 134 GLU A N 1
ATOM 1107 C CA . GLU A 1 134 ? 15.669 -2.405 0.671 1.00 94.75 134 GLU A CA 1
ATOM 1108 C C . GLU A 1 134 ? 16.291 -1.481 -0.386 1.00 94.75 134 GLU A C 1
ATOM 1110 O O . GLU A 1 134 ? 17.300 -1.839 -0.992 1.00 94.75 134 GLU A O 1
ATOM 1115 N N . ASN A 1 135 ? 15.732 -0.281 -0.563 1.00 93.94 135 ASN A N 1
ATOM 1116 C CA . ASN A 1 135 ? 16.191 0.707 -1.542 1.00 93.94 135 ASN A CA 1
ATOM 1117 C C . ASN A 1 135 ? 17.025 1.843 -0.924 1.00 93.94 135 ASN A C 1
ATOM 1119 O O . ASN A 1 135 ? 17.357 2.797 -1.623 1.00 93.94 135 ASN A O 1
ATOM 1123 N N . LEU A 1 136 ? 17.396 1.730 0.359 1.00 94.56 136 LEU A N 1
ATOM 1124 C CA . LEU A 1 136 ? 18.179 2.728 1.105 1.00 94.56 136 LEU A CA 1
ATOM 1125 C C . LEU A 1 136 ? 17.556 4.138 1.085 1.00 94.56 136 LEU A C 1
ATOM 1127 O O . LEU A 1 136 ? 18.276 5.136 1.074 1.00 94.56 136 LEU A O 1
ATOM 1131 N N . LEU A 1 137 ? 16.225 4.203 1.083 1.00 93.88 137 LEU A N 1
ATOM 1132 C CA . LEU A 1 137 ? 15.456 5.442 1.116 1.00 93.88 137 LEU A CA 1
ATOM 1133 C C . LEU A 1 137 ? 15.264 5.923 2.555 1.00 93.88 137 LEU A C 1
ATOM 1135 O O . LEU A 1 137 ? 15.209 5.140 3.507 1.00 93.88 137 LEU A O 1
ATOM 1139 N N . THR A 1 138 ? 15.116 7.229 2.699 1.00 90.31 138 THR A N 1
ATOM 1140 C CA . THR A 1 138 ? 14.907 7.940 3.957 1.00 90.31 138 THR A CA 1
ATOM 1141 C C . THR A 1 138 ? 13.618 8.757 3.901 1.00 90.31 138 THR A C 1
ATOM 1143 O O . THR A 1 138 ? 12.968 8.845 2.863 1.00 90.31 138 THR A O 1
ATOM 1146 N N . SER A 1 139 ? 13.221 9.370 5.017 1.00 85.69 139 SER A N 1
ATOM 1147 C CA . SER A 1 139 ? 12.014 10.204 5.056 1.00 85.69 139 SER A CA 1
ATOM 1148 C C . SER A 1 139 ? 12.068 11.406 4.108 1.00 85.69 139 SER A C 1
ATOM 1150 O O . SER A 1 139 ? 11.018 11.868 3.685 1.00 85.69 139 SER A O 1
ATOM 1152 N N . SER A 1 140 ? 13.258 11.887 3.726 1.00 88.38 140 SER A N 1
ATOM 1153 C CA . SER A 1 140 ? 13.398 12.964 2.736 1.00 88.38 140 SER A CA 1
ATOM 1154 C C . SER A 1 140 ? 13.128 12.525 1.297 1.00 88.38 140 SER A C 1
ATOM 1156 O O . SER A 1 140 ? 13.040 13.374 0.420 1.00 88.38 140 SER A O 1
ATOM 1158 N N . ASP A 1 141 ? 13.050 11.218 1.041 1.00 89.44 141 ASP A N 1
ATOM 1159 C CA . ASP A 1 141 ? 12.733 10.661 -0.278 1.00 89.44 141 ASP A CA 1
ATOM 1160 C C . ASP A 1 141 ? 11.224 10.436 -0.461 1.00 89.44 141 ASP A C 1
ATOM 1162 O O . ASP A 1 141 ? 10.779 10.034 -1.537 1.00 89.44 141 ASP A O 1
ATOM 1166 N N . LEU A 1 142 ? 10.431 10.657 0.593 1.00 87.06 142 LEU A N 1
ATOM 1167 C CA . LEU A 1 142 ? 8.978 10.625 0.507 1.00 87.06 142 LEU A CA 1
ATOM 1168 C C . LEU A 1 142 ? 8.467 11.873 -0.230 1.00 87.06 142 LEU A C 1
ATOM 1170 O O . LEU A 1 142 ? 9.069 12.939 -0.091 1.00 87.06 142 LEU A O 1
ATOM 1174 N N . PRO A 1 143 ? 7.361 11.765 -0.989 1.00 80.94 143 PRO A N 1
ATOM 1175 C CA . PRO A 1 143 ? 6.755 12.915 -1.652 1.00 80.94 143 PRO A CA 1
ATOM 1176 C C . PRO A 1 143 ? 6.442 14.025 -0.645 1.00 80.94 143 PRO A C 1
ATOM 1178 O O . PRO A 1 143 ? 5.842 13.759 0.397 1.00 80.94 143 PRO A O 1
ATOM 1181 N N . GLU A 1 144 ? 6.862 15.252 -0.952 1.00 74.81 144 GLU A N 1
ATOM 1182 C CA . GLU A 1 144 ? 6.497 16.436 -0.168 1.00 74.81 144 GLU A CA 1
ATOM 1183 C C . GLU A 1 144 ? 5.016 16.799 -0.405 1.00 74.81 144 GLU A C 1
ATOM 1185 O O . GLU A 1 144 ? 4.481 16.554 -1.490 1.00 74.81 144 GLU A O 1
ATOM 1190 N N . ASP A 1 145 ? 4.369 17.374 0.617 1.00 56.34 145 ASP A N 1
ATOM 1191 C CA . ASP A 1 145 ? 2.985 17.889 0.564 1.00 56.34 145 ASP A CA 1
ATOM 1192 C C . ASP A 1 145 ? 2.781 19.026 -0.463 1.00 56.34 145 ASP A C 1
ATOM 1194 O O . ASP A 1 145 ? 3.649 19.929 -0.560 1.00 56.34 145 ASP A O 1
#